Protein AF-A0A314UIF3-F1 (afdb_monomer)

Sequence (155 aa):
MSKFTTSQIVQEFYAQIPRFYRDDPYPDSLNVCLQGKKLNFSINRIAYLLKLSRPDAPGFPALRCASDRFAHGKLTKLYRTLNTIVSADIDPDDDLHDFRSLNLDRASLLYAIGNNVPIDLPAYIFGAIFRATNQHSETYSFPFGSLITRFAMGL

Foldseek 3Di:
DDDDDLQRQLVQQLVQQDQDDPPDDDDQWDWGQGPNDTAIGGLVVLCVVVVHDFDPDDFPPSPPDDDDWDFPVNDDPQLVVVLVCCCVPQNPDPCPPCPGTDDSRSRRVSVCVVVVTGDSSSVSVVVSQNVQSNPDDPPDD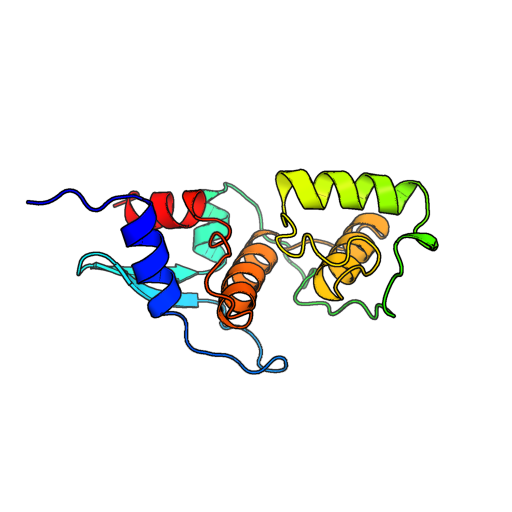RPPSVVSVCSVVVD

InterPro domains:
  IPR046796 Putative plant retrotransposon-related domain [PF20167] (7-150)

pLDDT: mean 75.36, std 13.59, range [43.38, 92.62]

Mean predicted aligned error: 9.29 Å

Secondary structure (DSSP, 8-state):
-----HHHHHHHHHTTSPP--TTSPPPSEEEEEETTEEEEEEHHHHHHHHTPPPPSS--BTTS-------BGGGS-HHHHHHHHHHHHHT-----TT-TTB--HHHHHHHHHHHTT--B-HHHHHHHHHHHHTTS--TTPPPTTHHHHHHHHH--

Radius of gyration: 16.27 Å; Cα contacts (8 Å, |Δi|>4): 155; chains: 1; bounding box: 44×34×40 Å

Solvent-accessible surface area (backbone atoms only — not comparable to full-atom values): 9672 Å² total; per-residue (Å²): 132,87,80,78,50,68,66,55,54,39,52,53,50,60,73,64,57,77,88,73,61,97,83,60,81,78,70,70,56,46,79,42,66,57,96,89,40,82,40,82,48,31,31,69,57,46,19,62,75,70,72,49,80,71,62,97,56,90,20,35,64,79,48,77,58,93,57,76,80,48,42,53,93,73,52,53,74,66,54,48,55,50,49,54,51,38,36,71,76,77,54,65,76,80,66,84,84,48,88,53,61,45,54,64,67,61,44,26,51,50,49,31,62,77,66,70,46,53,60,24,58,39,50,41,53,52,50,50,56,62,50,61,68,70,63,87,55,102,82,68,80,70,77,63,43,68,59,53,41,49,64,70,59,76,112

Organism: NCBI:txid2094558

Structure (mmCIF, N/CA/C/O backbone):
data_AF-A0A314UIF3-F1
#
_entry.id   AF-A0A314UIF3-F1
#
loop_
_atom_site.group_PDB
_atom_site.id
_atom_site.type_symbol
_atom_site.label_atom_id
_atom_site.label_alt_id
_atom_site.label_comp_id
_atom_site.label_asym_id
_atom_site.label_entity_id
_atom_site.label_seq_id
_atom_site.pdbx_PDB_ins_code
_atom_site.Cartn_x
_atom_site.Cartn_y
_atom_site.Cartn_z
_atom_site.occupancy
_atom_site.B_iso_or_equiv
_atom_site.auth_seq_id
_atom_site.auth_comp_id
_atom_site.auth_asym_id
_atom_site.auth_atom_id
_atom_site.pdbx_PDB_model_num
ATOM 1 N N . MET A 1 1 ? -22.682 12.086 21.205 1.00 45.78 1 MET A N 1
ATOM 2 C CA . MET A 1 1 ? -21.512 11.329 20.707 1.00 45.78 1 MET A CA 1
ATOM 3 C C . MET A 1 1 ? -20.709 12.257 19.816 1.00 45.78 1 MET A C 1
ATOM 5 O O . MET A 1 1 ? -21.251 12.723 18.822 1.00 45.78 1 MET A O 1
ATOM 9 N N . SER A 1 2 ? -19.483 12.604 20.209 1.00 48.72 2 SER A N 1
ATOM 10 C CA . SER A 1 2 ? -18.597 13.408 19.360 1.00 48.72 2 SER A CA 1
ATOM 11 C C . SER A 1 2 ? -18.225 12.588 18.121 1.00 48.72 2 SER A C 1
ATOM 13 O O . SER A 1 2 ? -17.787 11.446 18.261 1.00 48.72 2 SER A O 1
ATOM 15 N N . LYS A 1 3 ? -18.456 13.123 16.917 1.00 64.38 3 LYS A N 1
ATOM 16 C CA . LYS A 1 3 ? -17.964 12.515 15.675 1.00 64.38 3 LYS A CA 1
ATOM 17 C C . LYS A 1 3 ? -16.458 12.770 15.621 1.00 64.38 3 LYS A C 1
ATOM 19 O O . LYS A 1 3 ? -16.054 13.923 15.509 1.00 64.38 3 LYS A O 1
ATOM 24 N N . PHE A 1 4 ? -15.647 11.720 15.724 1.00 63.25 4 PHE A N 1
ATOM 25 C CA . PHE A 1 4 ? -14.204 11.832 15.516 1.00 63.25 4 PHE A CA 1
ATOM 26 C C . PHE A 1 4 ? -13.912 12.404 14.126 1.00 63.25 4 PHE A C 1
ATOM 28 O O . PHE A 1 4 ? -14.579 12.054 13.148 1.00 63.25 4 PHE A O 1
ATOM 35 N N . THR A 1 5 ? -12.918 13.282 14.034 1.00 80.25 5 THR A N 1
ATOM 36 C CA . THR A 1 5 ? -12.456 13.813 12.748 1.00 80.25 5 THR A CA 1
ATOM 37 C C . THR A 1 5 ? -11.559 12.794 12.040 1.00 80.25 5 THR A C 1
ATOM 39 O O . THR A 1 5 ? -10.921 11.961 12.683 1.00 80.25 5 THR A O 1
ATOM 42 N N . THR A 1 6 ? -11.461 12.878 10.709 1.00 78.88 6 THR A N 1
ATOM 43 C CA . THR A 1 6 ? -10.536 12.072 9.886 1.00 78.88 6 THR A CA 1
ATOM 44 C C . THR A 1 6 ? -9.116 12.079 10.459 1.00 78.88 6 THR A C 1
ATOM 46 O O . THR A 1 6 ? -8.482 11.036 10.563 1.00 78.88 6 THR A O 1
ATOM 49 N N . SER A 1 7 ? -8.640 13.248 10.899 1.00 80.25 7 SER A N 1
ATOM 50 C CA . SER A 1 7 ? -7.305 13.399 11.487 1.00 80.25 7 SER A CA 1
ATOM 51 C C . SER A 1 7 ? -7.137 12.580 12.772 1.00 80.25 7 SER A C 1
ATOM 53 O O . SER A 1 7 ? -6.145 11.873 12.924 1.00 80.25 7 SER A O 1
ATOM 55 N N . GLN A 1 8 ? -8.139 12.581 13.659 1.00 83.81 8 GLN A N 1
ATOM 56 C CA . GLN A 1 8 ? -8.092 11.816 14.910 1.00 83.81 8 GLN A CA 1
ATOM 57 C C . GLN A 1 8 ? -8.049 10.304 14.668 1.00 83.81 8 GLN A C 1
ATOM 59 O O . GLN A 1 8 ? -7.295 9.608 15.338 1.00 83.81 8 GLN A O 1
ATOM 64 N N . ILE A 1 9 ? -8.813 9.801 13.692 1.00 86.56 9 ILE A N 1
ATOM 65 C CA . ILE A 1 9 ? -8.814 8.374 13.327 1.00 86.56 9 ILE A CA 1
ATOM 66 C C . ILE A 1 9 ? -7.437 7.945 12.827 1.00 86.56 9 ILE A C 1
ATOM 68 O O . ILE A 1 9 ? -6.925 6.897 13.213 1.00 86.56 9 ILE A O 1
ATOM 72 N N . VAL A 1 10 ? -6.839 8.758 11.956 1.00 86.69 10 VAL A N 1
ATOM 73 C CA . VAL A 1 10 ? -5.520 8.470 11.392 1.00 86.69 10 VAL A CA 1
ATOM 74 C C . VAL A 1 10 ? -4.456 8.516 12.490 1.00 86.69 10 VAL A C 1
ATOM 76 O O . VAL A 1 10 ? -3.659 7.591 12.594 1.00 86.69 10 VAL A O 1
ATOM 79 N N . GLN A 1 11 ? -4.483 9.516 13.372 1.00 86.50 11 GLN A N 1
ATOM 80 C CA . GLN A 1 11 ? -3.565 9.589 14.514 1.00 86.50 11 GLN A CA 1
ATOM 81 C C . GLN A 1 11 ? -3.710 8.388 15.463 1.00 86.50 11 GLN A C 1
ATOM 83 O O . GLN A 1 11 ? -2.708 7.785 15.842 1.00 86.50 11 GLN A O 1
ATOM 88 N N . GLU A 1 12 ? -4.944 8.006 15.811 1.00 88.81 12 GLU A N 1
ATOM 89 C CA . GLU A 1 12 ? -5.232 6.835 16.651 1.00 88.81 12 GLU A CA 1
ATOM 90 C C . GLU A 1 12 ? -4.709 5.541 16.012 1.00 88.81 12 GLU A C 1
ATOM 92 O O . GLU A 1 12 ? -4.176 4.675 16.706 1.00 88.81 12 GLU A O 1
ATOM 97 N N . PHE A 1 13 ? -4.826 5.412 14.690 1.00 90.94 13 PHE A N 1
ATOM 98 C CA . PHE A 1 13 ? -4.296 4.277 13.944 1.00 90.94 13 PHE A CA 1
ATOM 99 C C . PHE A 1 13 ? -2.770 4.214 13.995 1.00 90.94 13 PHE A C 1
ATOM 101 O O . PHE A 1 13 ? -2.211 3.191 14.390 1.00 90.94 13 PHE A O 1
ATOM 108 N N . TYR A 1 14 ? -2.093 5.310 13.650 1.00 88.19 14 TYR A N 1
ATOM 109 C CA . TYR A 1 14 ? -0.631 5.363 13.626 1.00 88.19 14 TYR A CA 1
ATOM 110 C C . TYR A 1 14 ? -0.005 5.170 15.013 1.00 88.19 14 TYR A C 1
ATOM 112 O O . TYR A 1 14 ? 1.051 4.551 15.120 1.00 88.19 14 TYR A O 1
ATOM 120 N N . ALA A 1 15 ? -0.677 5.610 16.081 1.00 87.62 15 ALA A N 1
ATOM 121 C CA . ALA A 1 15 ? -0.237 5.394 17.461 1.00 87.62 15 ALA A CA 1
ATOM 122 C C . ALA A 1 15 ? -0.220 3.912 17.891 1.00 87.62 15 ALA A C 1
ATOM 124 O O . ALA A 1 15 ? 0.406 3.575 18.895 1.00 87.62 15 ALA A O 1
ATOM 125 N N . GLN A 1 16 ? -0.906 3.030 17.159 1.00 89.94 16 GLN A N 1
ATOM 126 C CA . GLN A 1 16 ? -1.017 1.603 17.482 1.00 89.94 16 GLN A CA 1
ATOM 127 C C . GLN A 1 16 ? 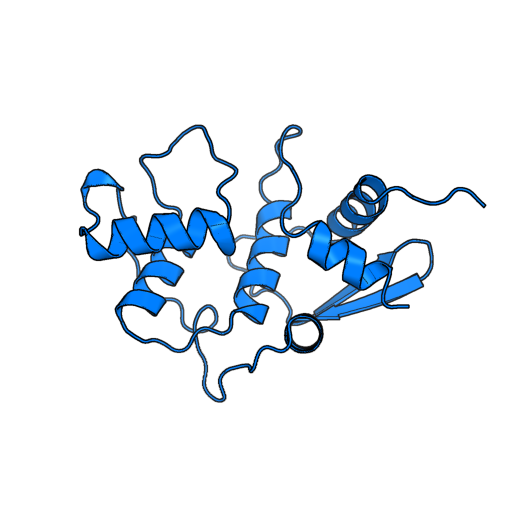-0.084 0.711 16.674 1.00 89.94 16 GLN A C 1
ATOM 129 O O . GLN A 1 16 ? 0.008 -0.486 16.951 1.00 89.94 16 GLN A O 1
ATOM 134 N N . ILE A 1 17 ? 0.597 1.266 15.675 1.00 87.12 17 ILE A N 1
ATOM 135 C CA . ILE A 1 17 ? 1.575 0.509 14.907 1.00 87.12 17 ILE A CA 1
ATOM 136 C C . ILE A 1 17 ? 2.825 0.339 15.784 1.00 87.12 17 ILE A C 1
ATOM 138 O O . ILE A 1 17 ? 3.376 1.336 16.263 1.00 87.12 17 ILE A O 1
ATOM 142 N N . PRO A 1 18 ? 3.285 -0.904 16.031 1.00 82.00 18 PRO A N 1
ATOM 143 C CA . PRO A 1 18 ? 4.518 -1.119 16.769 1.00 82.00 18 PRO A CA 1
ATOM 144 C C . PRO A 1 18 ? 5.695 -0.479 16.031 1.00 82.00 18 PRO A C 1
ATOM 146 O O . PRO A 1 18 ? 5.713 -0.421 14.805 1.00 82.00 18 PRO A O 1
ATOM 149 N N . ARG A 1 19 ? 6.710 -0.023 16.766 1.00 74.94 19 ARG A N 1
ATOM 150 C CA . ARG A 1 19 ? 7.969 0.389 16.134 1.00 74.94 19 ARG A CA 1
ATOM 151 C C . ARG A 1 19 ? 8.687 -0.854 15.620 1.00 74.94 19 ARG A C 1
ATOM 153 O O . ARG A 1 19 ? 8.877 -1.799 16.383 1.00 74.94 19 ARG A O 1
ATOM 160 N N . PHE A 1 20 ? 9.098 -0.829 14.358 1.00 67.94 20 PHE A N 1
ATOM 161 C CA . PHE A 1 20 ? 9.869 -1.906 13.732 1.00 67.94 20 PHE A CA 1
ATOM 162 C C . PHE A 1 20 ? 11.288 -1.439 13.454 1.00 67.94 20 PHE A C 1
ATOM 164 O O . PHE A 1 20 ? 11.494 -0.297 13.034 1.00 67.94 20 PHE A O 1
ATOM 171 N N . TYR A 1 21 ? 12.265 -2.325 13.631 1.00 63.75 21 TYR A N 1
ATOM 172 C CA . TYR A 1 21 ? 13.609 -2.074 13.127 1.00 63.75 21 TYR A CA 1
ATOM 173 C C . TYR A 1 21 ? 13.626 -2.267 11.606 1.00 63.75 21 TYR A C 1
ATOM 175 O O . TYR A 1 21 ? 12.834 -3.030 11.059 1.00 63.75 21 TYR A O 1
ATOM 183 N N . ARG A 1 22 ? 14.511 -1.547 10.900 1.00 58.34 22 ARG A N 1
ATOM 184 C CA . ARG A 1 22 ? 14.548 -1.503 9.420 1.00 58.34 22 ARG A CA 1
ATOM 185 C C . ARG A 1 22 ? 14.677 -2.875 8.740 1.00 58.34 22 ARG A C 1
ATOM 187 O O . ARG A 1 22 ? 14.352 -2.981 7.560 1.00 58.34 22 ARG A O 1
ATOM 194 N N . ASP A 1 23 ? 15.141 -3.889 9.464 1.00 60.47 23 ASP A N 1
ATOM 195 C CA . ASP A 1 23 ? 15.413 -5.222 8.928 1.00 60.47 23 ASP A CA 1
ATOM 196 C C . ASP A 1 23 ? 14.365 -6.277 9.305 1.00 60.47 23 ASP A C 1
ATOM 198 O O . ASP A 1 23 ? 14.416 -7.388 8.776 1.00 60.47 23 ASP A O 1
ATOM 202 N N . ASP A 1 24 ? 13.388 -5.937 10.151 1.00 63.72 24 ASP A N 1
ATOM 203 C CA . ASP A 1 24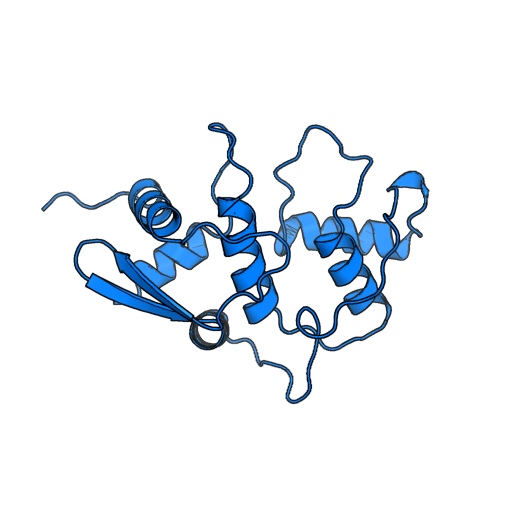 ? 12.321 -6.871 10.498 1.00 63.72 24 ASP A CA 1
ATOM 204 C C . ASP A 1 24 ? 11.298 -6.956 9.353 1.00 63.72 24 ASP A C 1
ATOM 206 O O . ASP A 1 24 ? 10.842 -5.924 8.845 1.00 63.72 24 ASP A O 1
ATOM 210 N N . PRO A 1 25 ? 10.899 -8.168 8.926 1.00 69.19 25 PRO A N 1
ATOM 211 C CA . PRO A 1 25 ? 9.815 -8.314 7.970 1.00 69.19 25 PRO A CA 1
ATOM 212 C C . PRO A 1 25 ? 8.520 -7.768 8.579 1.00 69.19 25 PRO A C 1
ATOM 214 O O . PRO A 1 25 ? 8.146 -8.121 9.701 1.00 69.19 25 PRO A O 1
ATOM 217 N N . TYR A 1 26 ? 7.818 -6.916 7.830 1.00 73.75 26 TYR A N 1
ATOM 218 C CA . TYR A 1 26 ? 6.497 -6.455 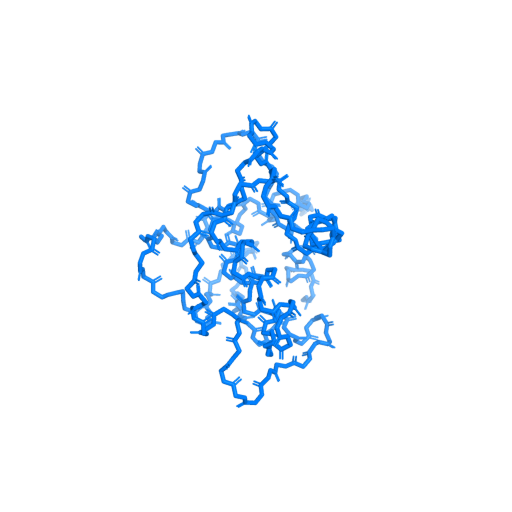8.243 1.00 73.75 26 TYR A CA 1
ATOM 219 C C . TYR A 1 26 ? 5.536 -7.644 8.324 1.00 73.75 26 TYR A C 1
ATOM 221 O O . TYR A 1 26 ? 5.586 -8.529 7.466 1.00 73.75 26 TYR A O 1
ATOM 229 N N . PRO A 1 27 ? 4.646 -7.680 9.326 1.00 85.06 27 PRO A N 1
ATOM 230 C CA . PRO A 1 27 ? 3.608 -8.695 9.361 1.00 85.06 27 PRO A CA 1
ATOM 231 C C . PRO A 1 27 ? 2.629 -8.484 8.198 1.00 85.06 27 PRO A C 1
ATOM 233 O O . PRO A 1 27 ? 2.423 -7.363 7.751 1.00 85.06 27 PRO A O 1
ATOM 236 N N . ASP A 1 28 ? 1.924 -9.532 7.775 1.00 87.25 28 ASP A N 1
ATOM 237 C CA . ASP A 1 28 ? 0.872 -9.398 6.749 1.00 87.25 28 ASP A CA 1
ATOM 238 C C . ASP A 1 28 ? -0.422 -8.755 7.291 1.00 87.25 28 ASP A C 1
ATOM 240 O O . ASP A 1 28 ? -1.354 -8.440 6.536 1.00 87.25 28 ASP A O 1
ATOM 244 N N . SER A 1 29 ? -0.510 -8.588 8.617 1.00 91.50 29 SER A N 1
ATOM 245 C CA . SER A 1 29 ? -1.636 -7.948 9.290 1.00 91.50 29 SER A CA 1
ATOM 246 C C . SER A 1 29 ? -1.290 -7.363 10.661 1.00 91.50 29 SER A C 1
ATOM 248 O O . SER A 1 29 ? -0.347 -7.785 11.324 1.00 91.50 29 SER A O 1
ATOM 250 N N . LEU A 1 30 ? -2.107 -6.411 11.102 1.00 90.88 30 LEU A N 1
ATOM 251 C CA . LEU A 1 30 ? -2.061 -5.735 12.388 1.00 90.88 30 LEU A CA 1
ATOM 252 C C . LEU A 1 30 ? -3.484 -5.583 12.923 1.00 90.88 30 LEU A C 1
ATOM 254 O O . LEU A 1 30 ? -4.373 -5.098 12.225 1.00 90.88 30 LEU A O 1
ATOM 258 N N . ASN A 1 31 ? -3.709 -5.963 14.176 1.00 91.19 31 ASN A N 1
ATOM 259 C CA . ASN A 1 31 ? -4.968 -5.657 14.845 1.00 91.19 31 ASN A CA 1
ATOM 260 C C . ASN A 1 31 ? -4.864 -4.279 15.497 1.00 91.19 31 ASN A C 1
ATOM 262 O O . ASN A 1 31 ? -4.031 -4.077 16.376 1.00 91.19 31 ASN A O 1
ATOM 266 N N . VAL A 1 32 ? -5.730 -3.360 15.082 1.00 89.88 32 VAL A N 1
ATOM 267 C CA . VAL A 1 32 ? -5.841 -2.005 15.631 1.00 89.88 32 VAL A CA 1
ATOM 268 C C . VAL A 1 32 ? -7.205 -1.833 16.289 1.00 89.88 32 VAL A C 1
ATOM 270 O O . VAL A 1 32 ? -8.199 -2.413 15.859 1.00 89.88 32 VAL A O 1
ATOM 273 N N . CYS A 1 33 ? -7.269 -1.055 17.353 1.00 89.12 33 CYS A N 1
ATOM 274 C CA . CYS A 1 33 ? -8.488 -0.647 18.026 1.00 89.12 33 CYS A CA 1
ATOM 275 C C . CYS A 1 33 ? -8.778 0.808 17.657 1.00 89.12 33 CYS A C 1
ATOM 277 O O . CYS A 1 33 ? -8.149 1.704 18.201 1.00 89.12 33 CYS A O 1
ATOM 279 N N . LEU A 1 34 ? -9.696 1.054 16.724 1.00 86.25 34 LEU A N 1
ATOM 280 C CA . LEU A 1 34 ? -10.089 2.415 16.348 1.00 86.25 34 LEU A CA 1
ATOM 281 C C . LEU A 1 34 ? -11.466 2.709 16.921 1.00 86.25 34 LEU A C 1
ATOM 283 O O . LEU A 1 34 ? -12.402 1.937 16.693 1.00 86.25 34 LEU A O 1
ATOM 287 N N . GLN A 1 35 ? -11.605 3.808 17.663 1.00 82.88 35 GLN A N 1
ATOM 288 C CA . GLN A 1 35 ? -12.872 4.220 18.276 1.00 82.88 35 GLN A CA 1
ATOM 289 C C . GLN A 1 35 ? -13.517 3.108 19.128 1.00 82.88 35 GLN A C 1
ATOM 291 O O . GLN A 1 35 ? -14.735 2.914 19.116 1.00 82.88 35 GLN A O 1
ATOM 296 N N . GLY A 1 36 ? -12.696 2.320 19.830 1.00 83.12 36 GLY A N 1
ATOM 297 C CA . GLY A 1 36 ? -13.149 1.186 20.646 1.00 83.12 36 GLY A CA 1
ATOM 298 C C . GLY A 1 36 ? -13.529 -0.080 19.863 1.00 83.12 36 GLY A C 1
ATOM 299 O O . GLY A 1 36 ? -13.969 -1.058 20.469 1.00 83.12 36 GLY A O 1
ATOM 300 N N . LYS A 1 37 ? -13.353 -0.103 18.535 1.00 84.56 37 LYS A N 1
ATOM 301 C CA . LYS A 1 37 ? -13.602 -1.278 17.689 1.00 84.56 37 LYS A CA 1
ATOM 302 C C . LYS A 1 37 ? -12.290 -1.923 17.261 1.00 84.56 37 LYS A C 1
ATOM 304 O O . LYS A 1 37 ? -11.434 -1.274 16.666 1.00 84.56 37 LYS A O 1
ATOM 309 N N . LYS A 1 38 ? -12.158 -3.229 17.502 1.00 88.25 38 LYS A N 1
ATOM 310 C CA . LYS A 1 38 ? -11.031 -4.020 16.994 1.00 88.25 38 LYS A CA 1
ATOM 311 C C . LYS A 1 38 ? -11.202 -4.283 15.499 1.00 88.25 38 LYS A C 1
ATOM 313 O O . LYS A 1 38 ? -12.232 -4.788 15.062 1.00 88.25 38 LYS A O 1
ATOM 318 N N . LEU A 1 39 ? -10.170 -3.969 14.731 1.00 87.94 39 LEU A N 1
ATOM 319 C CA . LEU A 1 39 ? -10.107 -4.092 13.286 1.00 87.94 39 LEU A CA 1
ATOM 320 C C . LEU A 1 39 ? -8.823 -4.824 12.913 1.00 87.94 39 LEU A C 1
ATOM 322 O O . LEU A 1 39 ? -7.733 -4.420 13.308 1.00 87.94 39 LEU A O 1
ATOM 326 N N . ASN A 1 40 ? -8.946 -5.871 12.102 1.00 91.06 40 ASN A N 1
ATOM 327 C CA . ASN A 1 40 ? -7.788 -6.471 11.455 1.00 91.06 40 ASN A CA 1
ATOM 328 C C . ASN A 1 40 ? -7.439 -5.647 10.212 1.00 91.06 40 ASN A C 1
ATOM 330 O O . ASN A 1 40 ? -8.214 -5.638 9.254 1.00 91.06 40 ASN A O 1
ATOM 334 N N . PHE A 1 41 ? -6.321 -4.928 10.258 1.00 90.62 41 PHE A N 1
ATOM 335 C CA . PHE A 1 41 ? -5.704 -4.227 9.138 1.00 90.62 41 PHE A CA 1
ATOM 336 C C . PHE A 1 41 ? -4.715 -5.167 8.453 1.00 90.62 41 PHE A C 1
ATOM 338 O O . PHE A 1 41 ? -3.760 -5.597 9.081 1.00 90.62 41 PHE A O 1
ATOM 345 N N . SER A 1 42 ? -4.942 -5.541 7.197 1.00 92.31 42 SER A N 1
ATOM 346 C CA . SER A 1 42 ? -4.113 -6.538 6.508 1.00 92.31 42 SER A CA 1
ATOM 347 C C . SER A 1 42 ? -3.937 -6.222 5.035 1.00 92.31 42 SER A C 1
ATOM 349 O O . SER A 1 42 ? -4.782 -5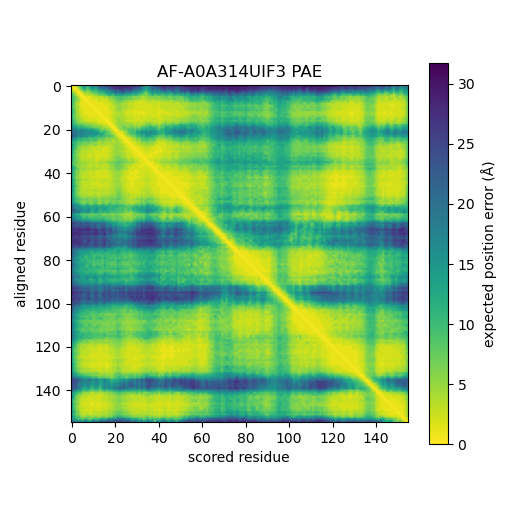.556 4.429 1.00 92.31 42 SER A O 1
ATOM 351 N N . ILE A 1 43 ? -2.870 -6.765 4.449 1.00 92.62 43 ILE A N 1
ATOM 352 C CA . ILE A 1 43 ? -2.561 -6.640 3.018 1.00 92.62 43 ILE A CA 1
ATOM 353 C C . ILE A 1 43 ? -3.761 -7.084 2.165 1.00 92.62 43 ILE A C 1
ATOM 355 O O . ILE A 1 43 ? -4.192 -6.371 1.259 1.00 92.62 43 ILE A O 1
ATOM 359 N N . ASN A 1 44 ? -4.373 -8.222 2.503 1.00 92.12 44 ASN A N 1
ATOM 360 C CA . ASN A 1 44 ? -5.545 -8.739 1.790 1.00 92.12 44 ASN A CA 1
ATOM 361 C C . ASN A 1 44 ? -6.762 -7.812 1.901 1.00 92.12 44 ASN A C 1
ATOM 363 O O . ASN A 1 44 ? -7.517 -7.661 0.941 1.00 92.12 44 ASN A O 1
ATOM 367 N N . ARG A 1 45 ? -6.961 -7.162 3.053 1.00 90.25 45 ARG A N 1
ATOM 368 C CA . ARG A 1 45 ? -8.089 -6.243 3.236 1.00 90.25 45 ARG A CA 1
ATOM 369 C C . ARG A 1 45 ? -7.867 -4.915 2.505 1.00 90.25 45 ARG A C 1
ATOM 371 O O . ARG A 1 45 ? -8.837 -4.350 2.007 1.00 90.25 45 ARG A O 1
ATOM 378 N N . ILE A 1 46 ? -6.615 -4.464 2.361 1.00 90.75 46 ILE A N 1
ATOM 379 C CA . ILE A 1 46 ? -6.248 -3.360 1.454 1.00 90.75 46 ILE A CA 1
ATOM 380 C C . ILE A 1 46 ? -6.564 -3.745 0.004 1.00 90.75 46 ILE A C 1
ATOM 382 O O . ILE A 1 46 ? -7.239 -2.984 -0.688 1.00 90.75 46 ILE A O 1
ATOM 386 N N . ALA A 1 47 ? -6.138 -4.935 -0.437 1.00 91.56 47 ALA A N 1
ATOM 387 C CA . ALA A 1 47 ? -6.397 -5.436 -1.788 1.00 91.56 47 ALA A CA 1
ATOM 388 C C . ALA A 1 47 ? -7.900 -5.462 -2.105 1.00 91.56 47 ALA A C 1
ATOM 390 O O . ALA A 1 47 ? -8.334 -4.915 -3.118 1.00 91.56 47 ALA A O 1
ATOM 391 N N . TYR A 1 48 ? -8.703 -6.007 -1.186 1.00 90.81 48 TYR A N 1
ATOM 392 C CA . TYR A 1 48 ? -10.160 -6.042 -1.300 1.00 90.81 48 TYR A CA 1
ATOM 393 C C . TYR A 1 48 ? -10.774 -4.638 -1.411 1.00 90.81 48 TYR A C 1
ATOM 395 O O . TYR A 1 48 ? -11.578 -4.382 -2.307 1.00 90.81 48 TYR A O 1
ATOM 403 N N . LEU A 1 49 ? -10.376 -3.709 -0.533 1.00 88.25 49 LEU A N 1
ATOM 404 C CA . LEU A 1 49 ? -10.931 -2.353 -0.511 1.00 88.25 49 LEU A CA 1
ATOM 405 C C . LEU A 1 49 ? -10.587 -1.561 -1.782 1.00 88.25 49 LEU A C 1
ATOM 407 O O . LEU A 1 49 ? -11.417 -0.803 -2.287 1.00 88.25 49 LEU A O 1
ATOM 411 N N . LEU A 1 50 ? -9.367 -1.735 -2.294 1.00 87.56 50 LEU A N 1
ATOM 412 C CA . LEU A 1 50 ? -8.885 -1.070 -3.504 1.00 87.56 50 LEU A CA 1
ATOM 413 C C . LEU A 1 50 ? -9.262 -1.813 -4.795 1.00 87.56 50 LEU A C 1
ATOM 415 O O . LEU A 1 50 ? -8.995 -1.298 -5.876 1.00 87.56 50 LEU A O 1
ATOM 419 N N . LYS A 1 51 ? -9.905 -2.987 -4.695 1.00 90.31 51 LYS A N 1
ATOM 420 C CA . LYS A 1 51 ? -10.238 -3.874 -5.825 1.00 90.31 51 LYS A CA 1
ATOM 421 C C . LYS A 1 51 ? -9.009 -4.247 -6.665 1.00 90.31 51 LYS A C 1
ATOM 423 O O . LYS A 1 51 ? -9.068 -4.272 -7.891 1.00 90.31 51 LYS A O 1
ATOM 428 N N . LEU A 1 52 ? -7.896 -4.522 -5.988 1.00 88.12 52 LEU A N 1
ATOM 429 C CA . LEU A 1 52 ? -6.632 -4.913 -6.604 1.00 88.12 52 LEU A CA 1
ATOM 430 C C . LEU A 1 52 ? -6.425 -6.423 -6.486 1.00 88.12 52 LEU A C 1
ATOM 432 O O . LEU A 1 52 ? -6.660 -7.009 -5.429 1.00 88.12 52 LEU A O 1
ATOM 436 N N . SER A 1 53 ? -5.933 -7.039 -7.557 1.00 88.62 53 SER A N 1
ATOM 437 C CA . SER A 1 53 ? -5.431 -8.412 -7.520 1.00 88.62 53 SER A CA 1
ATOM 438 C C . SER A 1 53 ? -4.013 -8.428 -6.955 1.00 88.62 53 SER A C 1
ATOM 440 O O . SER A 1 53 ? -3.197 -7.567 -7.286 1.00 88.62 53 SER A O 1
ATOM 442 N N . ARG A 1 54 ? -3.720 -9.414 -6.107 1.00 89.88 54 ARG A N 1
ATOM 443 C CA . ARG A 1 54 ? -2.352 -9.703 -5.666 1.00 89.88 54 ARG A CA 1
ATOM 444 C C . ARG A 1 54 ? -1.698 -10.674 -6.659 1.00 89.88 54 ARG A C 1
ATOM 446 O O . ARG A 1 54 ? -2.419 -11.481 -7.243 1.00 89.88 54 ARG A O 1
ATOM 453 N N . PRO A 1 55 ? -0.378 -10.597 -6.878 1.00 86.56 55 PRO A N 1
ATOM 454 C CA . PRO A 1 55 ? 0.320 -11.537 -7.749 1.00 86.56 55 PRO A CA 1
ATOM 455 C C . PRO A 1 55 ? 0.361 -12.952 -7.141 1.00 86.56 55 PRO A C 1
ATOM 457 O O . PRO A 1 55 ? 0.521 -13.100 -5.931 1.00 86.56 55 PRO A O 1
ATOM 460 N N . ASP A 1 56 ? 0.251 -13.984 -7.986 1.00 79.44 56 ASP A N 1
ATOM 461 C CA . ASP A 1 56 ? 0.277 -15.403 -7.571 1.00 79.44 56 ASP A CA 1
ATOM 462 C C . ASP A 1 56 ? 1.677 -15.890 -7.154 1.00 79.44 56 ASP A C 1
ATOM 464 O O . ASP A 1 56 ? 1.823 -16.853 -6.403 1.00 79.44 56 ASP A O 1
ATOM 468 N N . ALA A 1 57 ? 2.717 -15.219 -7.650 1.00 77.31 57 ALA A N 1
ATOM 469 C CA . ALA A 1 57 ? 4.111 -15.446 -7.291 1.00 77.31 57 ALA A CA 1
ATOM 470 C C . ALA A 1 57 ? 4.654 -14.245 -6.496 1.00 77.31 57 ALA A C 1
ATOM 472 O O . ALA A 1 57 ? 4.111 -13.142 -6.620 1.00 77.31 57 ALA A O 1
ATOM 473 N N . PRO A 1 58 ? 5.739 -14.414 -5.712 1.00 74.56 58 PRO A N 1
ATOM 474 C CA . PRO A 1 58 ? 6.360 -13.306 -4.997 1.00 74.56 58 PRO A CA 1
ATOM 475 C C . PRO A 1 58 ? 6.699 -12.168 -5.963 1.00 74.56 58 PRO A C 1
ATOM 477 O O . PRO A 1 58 ? 7.470 -12.349 -6.900 1.00 74.56 58 PRO A O 1
ATOM 480 N N . GLY A 1 59 ? 6.091 -11.007 -5.739 1.00 76.31 59 GLY A N 1
ATOM 481 C CA . GLY A 1 59 ? 6.391 -9.761 -6.434 1.00 76.31 59 GLY A CA 1
ATOM 482 C C . GLY A 1 59 ? 7.136 -8.787 -5.526 1.00 76.31 59 GLY A C 1
ATOM 483 O O . GLY A 1 59 ? 7.418 -9.081 -4.364 1.00 76.31 59 GLY A O 1
ATOM 484 N N . PHE A 1 60 ? 7.432 -7.591 -6.019 1.00 80.56 60 PHE A N 1
ATOM 485 C CA . PHE A 1 60 ? 7.848 -6.490 -5.150 1.00 80.56 60 PHE A CA 1
ATOM 486 C C . PHE A 1 60 ? 6.694 -6.125 -4.184 1.00 80.56 60 PHE A C 1
ATOM 488 O O . PHE A 1 60 ? 5.555 -6.050 -4.649 1.00 80.56 60 PHE A O 1
ATOM 495 N N . PRO A 1 61 ? 6.925 -5.897 -2.872 1.00 74.62 61 PRO A N 1
ATOM 496 C CA . PRO A 1 61 ? 8.220 -5.738 -2.199 1.00 74.62 61 PRO A CA 1
ATOM 497 C C . PRO A 1 61 ? 8.853 -7.024 -1.639 1.00 74.62 61 PRO A C 1
ATOM 499 O O . PRO A 1 61 ? 9.962 -6.957 -1.114 1.00 74.62 61 PRO A O 1
ATOM 502 N N . ALA A 1 62 ? 8.193 -8.185 -1.734 1.00 73.50 62 ALA A N 1
ATOM 503 C CA . ALA A 1 62 ? 8.729 -9.451 -1.216 1.00 73.50 62 ALA A CA 1
ATOM 504 C C . ALA A 1 62 ? 10.027 -9.873 -1.933 1.00 73.50 62 ALA A C 1
ATOM 506 O O . ALA A 1 62 ? 10.956 -10.384 -1.308 1.00 73.50 62 ALA A O 1
ATOM 507 N N . LEU A 1 63 ? 10.124 -9.594 -3.235 1.00 67.88 63 LEU A N 1
ATOM 508 C CA . LEU A 1 63 ? 11.380 -9.631 -3.979 1.00 67.88 63 LEU A CA 1
ATOM 509 C C . LEU A 1 63 ? 12.149 -8.323 -3.743 1.00 67.88 63 LEU A C 1
ATOM 511 O O . LEU A 1 63 ? 11.883 -7.312 -4.400 1.00 67.88 63 LEU A O 1
ATOM 515 N N . ARG A 1 64 ? 13.113 -8.324 -2.810 1.00 58.66 64 ARG A N 1
ATOM 516 C CA . ARG A 1 64 ? 14.039 -7.191 -2.654 1.00 58.66 64 ARG A CA 1
ATOM 517 C C . ARG A 1 64 ? 14.839 -7.027 -3.948 1.00 58.66 64 ARG A C 1
ATOM 519 O O . ARG A 1 64 ? 15.683 -7.858 -4.272 1.00 58.66 64 ARG A O 1
ATOM 526 N N . CYS A 1 65 ? 14.569 -5.959 -4.692 1.00 55.75 65 CYS A N 1
ATOM 527 C CA . CYS A 1 65 ? 15.391 -5.586 -5.835 1.00 55.75 65 CYS A CA 1
ATOM 528 C C . CYS A 1 65 ? 16.699 -4.988 -5.307 1.00 55.75 65 CYS A C 1
ATOM 530 O O . CYS A 1 65 ? 16.678 -4.076 -4.481 1.00 55.75 65 CYS A O 1
ATOM 532 N N . ALA A 1 66 ? 17.840 -5.512 -5.756 1.00 50.94 66 ALA A N 1
ATOM 533 C CA . ALA A 1 66 ? 19.136 -4.929 -5.437 1.00 50.94 66 ALA A CA 1
ATOM 534 C C . ALA A 1 66 ? 19.240 -3.572 -6.144 1.00 50.94 66 ALA A C 1
ATOM 536 O O . ALA A 1 66 ? 19.483 -3.507 -7.346 1.00 50.94 66 ALA A O 1
ATOM 537 N N . SER A 1 67 ? 18.997 -2.490 -5.409 1.00 51.78 67 SER A N 1
ATOM 538 C CA . SER A 1 67 ? 19.176 -1.138 -5.919 1.00 51.78 67 SER A CA 1
ATOM 539 C C . SER A 1 67 ? 20.271 -0.441 -5.133 1.00 51.78 67 SER A C 1
ATOM 541 O O . SER A 1 67 ? 20.105 -0.118 -3.960 1.00 51.78 67 SER A O 1
ATOM 543 N N . ASP A 1 68 ? 21.370 -0.124 -5.808 1.00 49.28 68 ASP A N 1
ATOM 544 C CA . ASP A 1 68 ? 22.260 0.932 -5.344 1.00 49.28 68 ASP A CA 1
ATOM 545 C C . ASP A 1 68 ? 21.484 2.259 -5.316 1.00 49.28 68 ASP A C 1
ATOM 547 O O . ASP A 1 68 ? 20.554 2.468 -6.099 1.00 49.28 68 ASP A O 1
ATOM 551 N N . ARG A 1 69 ? 21.821 3.160 -4.385 1.00 54.84 69 ARG A N 1
ATOM 552 C CA . ARG A 1 69 ? 21.131 4.452 -4.219 1.00 54.84 69 ARG A CA 1
ATOM 553 C C . ARG A 1 69 ? 21.083 5.211 -5.554 1.00 54.84 69 ARG A C 1
ATOM 555 O O . ARG A 1 69 ? 22.120 5.660 -6.049 1.00 54.84 69 ARG A O 1
ATOM 562 N N . PHE A 1 70 ? 19.892 5.405 -6.123 1.00 55.59 70 PHE A N 1
ATOM 563 C CA . PHE A 1 70 ? 19.741 6.212 -7.333 1.00 55.59 70 PHE A CA 1
ATOM 564 C C . PHE A 1 70 ? 19.731 7.703 -6.975 1.00 55.59 70 PHE A C 1
ATOM 566 O O . PHE A 1 70 ? 18.828 8.201 -6.310 1.00 55.59 70 PHE A O 1
ATOM 573 N N . ALA A 1 71 ? 20.729 8.450 -7.447 1.00 55.25 71 ALA A N 1
ATOM 574 C CA . ALA A 1 71 ? 20.663 9.910 -7.442 1.00 55.25 71 ALA A CA 1
ATOM 575 C C . ALA A 1 71 ? 19.748 10.380 -8.587 1.00 55.25 71 ALA A C 1
ATOM 577 O O . ALA A 1 71 ? 19.890 9.899 -9.714 1.00 55.25 71 ALA A O 1
ATOM 578 N N . HIS A 1 72 ? 18.864 11.355 -8.346 1.00 53.97 72 HIS A N 1
ATOM 579 C CA . HIS A 1 72 ? 17.907 11.855 -9.349 1.00 53.97 72 HIS A CA 1
ATOM 580 C C . HIS A 1 72 ? 18.593 12.303 -10.659 1.00 53.97 72 HIS A C 1
ATOM 582 O O . HIS A 1 72 ? 18.101 12.041 -11.758 1.00 53.97 72 HIS A O 1
ATOM 588 N N . GLY A 1 73 ? 19.799 12.880 -10.557 1.00 55.56 73 GLY A N 1
ATOM 589 C CA . GLY A 1 73 ? 20.626 13.280 -11.706 1.00 55.56 73 GLY A CA 1
ATOM 590 C C . GLY A 1 73 ? 21.128 12.127 -12.591 1.00 55.56 73 GLY A C 1
ATOM 591 O O . GLY A 1 73 ? 21.576 12.376 -13.707 1.00 55.56 73 GLY A O 1
ATOM 592 N N . LYS A 1 74 ? 21.030 10.874 -12.127 1.00 57.22 74 LYS A N 1
ATOM 593 C CA . LYS A 1 74 ? 21.440 9.656 -12.848 1.00 57.22 74 LYS A CA 1
ATOM 594 C C . LYS A 1 74 ? 20.264 8.812 -13.353 1.00 57.22 74 LYS A C 1
ATOM 596 O O . LYS A 1 74 ? 20.490 7.841 -14.068 1.00 57.22 74 LYS A O 1
ATOM 601 N N . LEU A 1 75 ? 19.018 9.168 -13.026 1.00 67.19 75 LEU A N 1
ATOM 602 C CA . LEU A 1 75 ? 17.846 8.457 -13.542 1.00 67.19 75 LEU A CA 1
ATOM 603 C C . LEU A 1 75 ? 17.681 8.726 -15.039 1.00 67.19 75 LEU A C 1
ATOM 605 O O . LEU A 1 75 ? 17.781 9.876 -15.487 1.00 67.19 75 LEU A O 1
ATOM 609 N N . THR A 1 76 ? 17.385 7.678 -15.808 1.00 76.56 76 THR A N 1
ATOM 610 C CA . THR A 1 76 ? 17.012 7.820 -17.222 1.00 76.56 76 THR A CA 1
ATOM 611 C C . THR A 1 76 ? 15.693 8.591 -17.347 1.00 76.56 76 THR A C 1
ATOM 613 O O . THR A 1 76 ? 14.922 8.687 -16.391 1.00 76.56 76 THR A O 1
ATOM 616 N N . LYS A 1 77 ? 15.399 9.137 -18.537 1.00 80.19 77 LYS A N 1
ATOM 617 C CA . LYS A 1 77 ? 14.142 9.868 -18.791 1.00 80.19 77 LYS A CA 1
ATOM 618 C C . LYS A 1 77 ? 12.907 9.038 -18.411 1.00 80.19 77 LYS A C 1
ATOM 620 O O . LYS A 1 77 ? 11.989 9.580 -17.809 1.00 80.19 77 LYS A O 1
ATOM 625 N N . LEU A 1 78 ? 12.936 7.732 -18.693 1.00 78.38 78 LEU A N 1
ATOM 626 C CA . LEU A 1 78 ? 11.884 6.788 -18.316 1.00 78.38 78 LEU A CA 1
ATOM 627 C C . LEU A 1 78 ? 11.674 6.754 -16.795 1.00 78.38 78 LEU A C 1
ATOM 629 O O . LEU A 1 78 ? 10.567 7.000 -16.327 1.00 78.38 78 LEU A O 1
ATOM 633 N N . TYR A 1 79 ? 12.737 6.526 -16.018 1.00 76.38 79 TYR A N 1
ATOM 634 C CA . TYR A 1 79 ? 12.631 6.455 -14.558 1.00 76.38 79 TYR A CA 1
ATOM 635 C C . TYR A 1 79 ? 12.258 7.791 -13.911 1.00 76.38 79 TYR A C 1
ATOM 637 O O . TYR A 1 79 ? 11.607 7.790 -12.873 1.00 76.38 79 TYR A O 1
ATOM 645 N N . ARG A 1 80 ? 12.600 8.933 -14.525 1.00 76.88 80 ARG A N 1
ATOM 646 C CA . ARG A 1 80 ? 12.116 10.244 -14.060 1.00 76.88 80 ARG A CA 1
ATOM 647 C C . ARG A 1 80 ? 10.607 10.375 -14.223 1.00 76.88 80 ARG A C 1
ATOM 649 O O . ARG A 1 80 ? 9.942 10.767 -13.274 1.00 76.88 80 ARG A O 1
ATOM 656 N N . THR A 1 81 ? 10.071 10.010 -15.389 1.00 78.44 81 THR A N 1
ATOM 657 C CA . THR A 1 81 ? 8.620 10.023 -15.629 1.00 78.44 81 THR A CA 1
ATOM 658 C C . THR A 1 81 ? 7.893 9.069 -14.685 1.00 78.44 81 THR A C 1
ATOM 660 O O . THR A 1 81 ? 6.901 9.462 -14.077 1.00 78.44 81 THR A O 1
ATOM 663 N N . LEU A 1 82 ? 8.414 7.852 -14.497 1.00 78.62 82 LEU A N 1
ATOM 664 C CA . LEU A 1 82 ? 7.860 6.902 -13.531 1.00 78.62 82 LEU A CA 1
ATOM 665 C C . LEU A 1 82 ? 7.900 7.456 -12.103 1.00 78.62 82 LEU A C 1
ATOM 667 O O . LEU A 1 82 ? 6.906 7.365 -11.394 1.00 78.62 82 LEU A O 1
ATOM 671 N N . ASN A 1 83 ? 9.007 8.086 -11.699 1.00 78.31 83 ASN A N 1
ATOM 672 C CA . ASN A 1 83 ? 9.129 8.704 -10.381 1.00 78.31 83 ASN A CA 1
ATOM 673 C C . ASN A 1 83 ? 8.088 9.804 -10.162 1.00 78.31 83 ASN A C 1
ATOM 675 O O . ASN A 1 83 ? 7.519 9.881 -9.079 1.00 78.31 83 ASN A O 1
ATOM 679 N N . THR A 1 84 ? 7.808 10.630 -11.174 1.00 75.81 84 THR A N 1
ATOM 680 C CA . THR A 1 84 ? 6.756 11.653 -11.093 1.00 75.81 84 THR A CA 1
ATOM 681 C C . THR A 1 84 ? 5.381 11.034 -10.853 1.00 75.81 84 THR A C 1
ATOM 683 O O . THR A 1 84 ? 4.671 11.499 -9.971 1.00 75.81 84 THR A O 1
ATOM 686 N N . ILE A 1 85 ? 5.025 9.974 -11.585 1.00 76.25 85 ILE A N 1
ATOM 687 C CA . ILE A 1 85 ? 3.732 9.285 -11.429 1.00 76.25 85 ILE A CA 1
ATOM 688 C C . ILE A 1 85 ?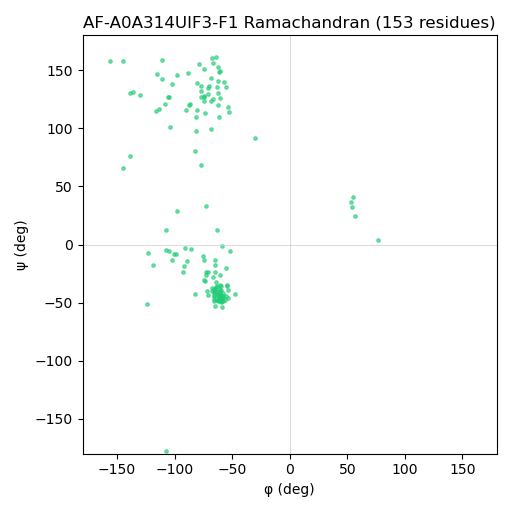 3.640 8.625 -10.049 1.00 76.25 85 ILE A C 1
ATOM 690 O O . ILE A 1 85 ? 2.678 8.833 -9.319 1.00 76.25 85 ILE A O 1
ATOM 694 N N . VAL A 1 86 ? 4.675 7.876 -9.654 1.00 78.12 86 VAL A N 1
ATOM 695 C CA . VAL A 1 86 ? 4.733 7.216 -8.341 1.00 78.12 86 VAL A CA 1
ATOM 696 C C . VAL A 1 86 ? 4.596 8.237 -7.214 1.00 78.12 86 VAL A C 1
ATOM 698 O O . VAL A 1 86 ? 3.812 8.013 -6.299 1.00 78.12 86 VAL A O 1
ATOM 701 N N . SER A 1 87 ? 5.293 9.371 -7.305 1.00 74.25 87 SER A N 1
ATOM 702 C CA . SER A 1 87 ? 5.246 10.416 -6.273 1.00 74.25 87 SER A CA 1
ATOM 703 C C . SER A 1 87 ? 3.908 11.162 -6.234 1.00 74.25 87 SER A C 1
ATOM 705 O O . SER A 1 87 ? 3.568 11.746 -5.214 1.00 74.25 87 SER A O 1
ATOM 707 N N . ALA A 1 88 ? 3.148 11.180 -7.329 1.00 68.25 88 ALA A N 1
ATOM 708 C CA . ALA A 1 88 ? 1.828 11.803 -7.353 1.00 68.25 88 ALA A CA 1
ATOM 709 C C . ALA A 1 88 ? 0.744 10.869 -6.793 1.00 68.25 88 ALA A C 1
ATOM 711 O O . ALA A 1 88 ? -0.112 11.310 -6.028 1.00 68.25 88 ALA A O 1
ATOM 712 N N . ASP A 1 89 ? 0.798 9.586 -7.160 1.00 68.50 89 ASP A N 1
ATOM 713 C CA . ASP A 1 89 ? -0.365 8.699 -7.053 1.00 68.50 89 ASP A CA 1
ATOM 714 C C . ASP A 1 89 ? -0.170 7.490 -6.120 1.00 68.50 89 ASP A C 1
ATOM 716 O O . ASP A 1 89 ? -1.155 6.864 -5.727 1.00 68.50 89 ASP A O 1
ATOM 720 N N . ILE A 1 90 ? 1.072 7.122 -5.776 1.00 71.31 90 ILE A N 1
ATOM 721 C CA . ILE A 1 90 ? 1.382 5.842 -5.105 1.00 71.31 90 ILE A CA 1
ATOM 722 C C . ILE A 1 90 ? 2.135 6.040 -3.786 1.00 71.31 90 ILE A C 1
ATOM 724 O O . ILE A 1 90 ? 1.742 5.479 -2.764 1.00 71.31 90 ILE A O 1
ATOM 728 N N . ASP A 1 91 ? 3.220 6.806 -3.818 1.00 72.69 91 ASP A N 1
ATOM 729 C CA . ASP A 1 91 ? 4.139 7.046 -2.705 1.00 72.69 91 ASP A CA 1
ATOM 730 C C . ASP A 1 91 ? 4.525 8.529 -2.700 1.00 72.69 91 ASP A C 1
ATOM 732 O O . ASP A 1 91 ? 5.594 8.880 -3.205 1.00 72.69 91 ASP A O 1
ATOM 736 N N . PRO A 1 92 ? 3.636 9.425 -2.232 1.00 67.00 92 PRO A N 1
ATOM 737 C CA . PRO A 1 92 ? 3.957 10.840 -2.127 1.00 67.00 92 PRO A CA 1
ATOM 738 C C . PRO A 1 92 ? 5.121 11.036 -1.155 1.00 67.00 92 PRO A C 1
ATOM 740 O O . PRO A 1 92 ? 5.051 10.628 -0.000 1.00 67.00 92 PRO A O 1
ATOM 743 N N . ASP A 1 93 ? 6.220 11.612 -1.648 1.00 62.75 93 ASP A N 1
ATOM 744 C CA . ASP A 1 93 ? 7.366 11.978 -0.812 1.00 62.75 93 ASP A CA 1
ATOM 745 C C . ASP A 1 93 ? 6.974 13.126 0.113 1.00 62.75 93 ASP A C 1
ATOM 747 O O . ASP A 1 93 ? 6.591 14.193 -0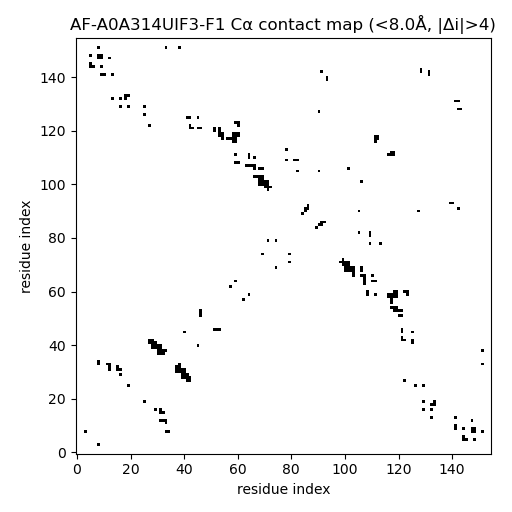.368 1.00 62.75 93 ASP A O 1
ATOM 751 N N . ASP A 1 94 ? 7.132 12.922 1.416 1.00 52.28 94 ASP A N 1
ATOM 752 C CA . ASP A 1 94 ? 7.058 14.002 2.402 1.00 52.28 94 ASP A CA 1
ATOM 753 C C . ASP A 1 94 ? 8.436 14.657 2.634 1.00 52.28 94 ASP A C 1
ATOM 755 O O . ASP A 1 94 ? 8.503 15.779 3.135 1.00 52.28 94 ASP A O 1
ATOM 759 N N . ASP A 1 95 ? 9.544 14.037 2.196 1.00 51.41 95 ASP A N 1
ATOM 760 C CA . ASP A 1 95 ? 10.901 14.591 2.329 1.00 51.41 95 ASP A CA 1
ATOM 761 C C . ASP A 1 95 ? 11.177 15.695 1.284 1.00 51.41 95 ASP A C 1
ATOM 763 O O . ASP A 1 95 ? 12.031 15.599 0.400 1.00 51.41 95 ASP A O 1
ATOM 767 N N . LEU A 1 96 ? 10.483 16.825 1.447 1.00 43.72 96 LEU A N 1
ATOM 768 C CA . LEU A 1 96 ? 10.658 18.088 0.714 1.00 43.72 96 LEU A CA 1
ATOM 769 C C . LEU A 1 96 ? 12.070 18.702 0.844 1.00 43.72 96 LEU A C 1
ATOM 771 O O . LEU A 1 96 ? 12.342 19.756 0.266 1.00 43.72 96 LEU A O 1
ATOM 775 N N . HIS A 1 97 ? 12.977 18.081 1.602 1.00 43.38 97 HIS A N 1
ATOM 776 C CA . HIS A 1 97 ? 14.297 18.629 1.908 1.00 43.38 97 HIS A CA 1
ATOM 777 C C . HIS A 1 97 ? 15.455 18.021 1.107 1.00 43.38 97 HIS A C 1
ATOM 779 O O . HIS A 1 97 ? 16.515 18.645 1.054 1.00 43.38 97 HIS A O 1
ATOM 785 N N . ASP A 1 98 ? 15.269 16.895 0.407 1.00 47.78 98 ASP A N 1
ATOM 786 C CA . ASP A 1 98 ? 16.312 16.356 -0.478 1.00 47.78 98 ASP A CA 1
ATOM 787 C C . ASP A 1 98 ? 15.751 15.681 -1.740 1.00 47.78 98 ASP A C 1
ATOM 789 O O . ASP A 1 98 ? 15.958 14.498 -1.992 1.00 47.78 98 ASP A O 1
ATOM 793 N N . PHE A 1 99 ? 15.121 16.474 -2.619 1.00 47.09 99 PHE A N 1
ATOM 794 C CA . PHE A 1 99 ? 14.676 16.073 -3.970 1.00 47.09 99 PHE A CA 1
ATOM 795 C C . PHE A 1 99 ? 15.762 15.411 -4.854 1.00 47.09 99 PHE A C 1
ATOM 797 O O . PHE A 1 99 ? 15.494 15.013 -5.992 1.00 47.09 99 PHE A O 1
ATOM 804 N N . ARG A 1 100 ? 17.020 15.353 -4.397 1.00 51.03 100 ARG A N 1
ATOM 805 C CA . ARG A 1 100 ? 18.149 14.784 -5.138 1.00 51.03 100 ARG A CA 1
ATOM 806 C C . ARG A 1 100 ? 18.384 13.311 -4.824 1.00 51.03 100 ARG A C 1
ATOM 808 O O . ARG A 1 100 ? 18.973 12.634 -5.679 1.00 51.03 100 ARG A O 1
ATOM 815 N N . SER A 1 101 ? 17.952 12.813 -3.665 1.00 56.28 101 SER A N 1
ATOM 816 C CA . SER A 1 101 ? 18.166 11.424 -3.262 1.00 56.28 101 SER A CA 1
ATOM 817 C C . SER A 1 101 ? 16.863 10.632 -3.317 1.00 56.28 101 SER A C 1
ATOM 819 O O . SER A 1 101 ? 15.861 10.968 -2.703 1.00 56.28 101 SER A O 1
ATOM 821 N N . LEU A 1 102 ? 16.864 9.574 -4.127 1.00 64.94 102 LEU A N 1
ATOM 822 C CA . LEU A 1 102 ? 15.723 8.681 -4.236 1.00 64.94 102 LEU A CA 1
ATOM 823 C C . LEU A 1 102 ? 15.863 7.614 -3.145 1.00 64.94 102 LEU A C 1
ATOM 825 O O . LEU A 1 102 ? 16.886 6.923 -3.086 1.00 64.94 102 LEU A O 1
ATOM 829 N N . ASN A 1 103 ? 14.876 7.514 -2.252 1.00 68.88 103 ASN A N 1
ATOM 830 C CA . ASN A 1 103 ? 14.920 6.539 -1.163 1.00 68.88 103 ASN A CA 1
ATOM 831 C C . ASN A 1 103 ? 14.942 5.092 -1.718 1.00 68.88 103 ASN A C 1
ATOM 833 O O . ASN A 1 103 ? 14.478 4.828 -2.829 1.00 68.88 103 ASN A O 1
ATOM 837 N N . LEU A 1 104 ? 15.528 4.147 -0.973 1.00 70.69 104 LEU A N 1
ATOM 838 C CA . LEU A 1 104 ? 15.783 2.783 -1.467 1.00 70.69 104 LEU A CA 1
ATOM 839 C C . LEU A 1 104 ? 14.496 2.030 -1.856 1.00 70.69 104 LEU A C 1
ATOM 841 O O . LEU A 1 104 ? 14.492 1.258 -2.817 1.00 70.69 104 LEU A O 1
ATOM 845 N N . ASP A 1 105 ? 13.401 2.266 -1.139 1.00 73.31 105 ASP A N 1
ATOM 846 C CA . ASP A 1 105 ? 12.122 1.605 -1.401 1.00 73.31 105 ASP A CA 1
ATOM 847 C C . ASP A 1 105 ? 11.480 2.114 -2.691 1.00 73.31 105 ASP A C 1
ATOM 849 O O . ASP A 1 105 ? 11.036 1.315 -3.517 1.00 73.31 105 ASP A O 1
ATOM 853 N N . ARG A 1 106 ? 11.489 3.433 -2.918 1.00 78.75 106 ARG A N 1
ATOM 854 C CA . ARG A 1 106 ? 11.029 4.035 -4.173 1.00 78.75 106 ARG A CA 1
ATOM 855 C C . ARG A 1 106 ? 11.923 3.622 -5.333 1.00 78.75 106 ARG A C 1
ATOM 857 O O . ARG A 1 106 ? 11.423 3.338 -6.415 1.00 78.75 106 ARG A O 1
ATOM 864 N N . ALA A 1 107 ? 13.230 3.525 -5.109 1.00 75.94 107 ALA A N 1
ATOM 865 C CA . ALA A 1 107 ? 14.193 3.070 -6.108 1.00 75.94 107 ALA A CA 1
ATOM 866 C C . ALA A 1 107 ? 13.876 1.649 -6.569 1.00 75.94 107 ALA A C 1
ATOM 868 O O . ALA A 1 107 ? 13.813 1.371 -7.767 1.00 75.94 107 ALA A O 1
ATOM 869 N N . SER A 1 108 ? 13.606 0.779 -5.601 1.00 77.31 108 SER A N 1
ATOM 870 C CA . SER A 1 108 ? 13.244 -0.612 -5.838 1.00 77.31 108 SER A CA 1
ATOM 871 C C . SER A 1 108 ? 11.874 -0.743 -6.508 1.00 77.31 108 SER A C 1
ATOM 873 O O . SER A 1 108 ? 11.739 -1.531 -7.442 1.00 77.31 108 SER A O 1
ATOM 875 N N . LEU A 1 109 ? 10.885 0.071 -6.113 1.00 81.75 109 LEU A N 1
ATOM 876 C CA . LEU A 1 109 ? 9.578 0.129 -6.777 1.00 81.75 109 LEU A CA 1
ATOM 877 C C . LEU A 1 109 ? 9.721 0.555 -8.242 1.00 81.75 109 LEU A C 1
ATOM 879 O O . LEU A 1 109 ? 9.180 -0.091 -9.135 1.00 81.75 109 LEU A O 1
ATOM 883 N N . LEU A 1 110 ? 10.471 1.627 -8.501 1.00 81.94 110 LEU A N 1
ATOM 884 C CA . LEU A 1 110 ? 10.708 2.116 -9.855 1.00 81.94 110 LEU A CA 1
ATOM 885 C C . LEU A 1 110 ? 11.407 1.066 -10.707 1.00 81.94 110 LEU A C 1
ATOM 887 O O . LEU A 1 110 ? 10.971 0.824 -11.830 1.00 81.94 110 LEU A O 1
ATOM 891 N N . TYR A 1 111 ? 12.445 0.419 -10.174 1.00 79.62 111 TYR A N 1
ATOM 892 C CA . TYR A 1 111 ? 13.128 -0.679 -10.849 1.00 79.62 111 TYR A CA 1
ATOM 893 C C . TYR A 1 111 ? 12.167 -1.829 -11.175 1.00 79.62 111 TYR A C 1
ATOM 895 O O . TYR A 1 111 ? 12.176 -2.317 -12.305 1.00 79.62 111 TYR A O 1
ATOM 903 N N . ALA A 1 112 ? 11.308 -2.225 -10.232 1.00 82.00 112 ALA A N 1
ATOM 904 C CA . ALA A 1 112 ? 10.305 -3.263 -10.451 1.00 82.00 112 ALA A CA 1
ATOM 905 C C . ALA A 1 112 ? 9.348 -2.895 -11.599 1.00 82.00 112 ALA A C 1
ATOM 907 O O . ALA A 1 112 ? 9.151 -3.705 -12.506 1.00 82.00 112 ALA A O 1
ATOM 908 N N . ILE A 1 113 ? 8.845 -1.653 -11.624 1.00 82.94 113 ILE A N 1
ATOM 909 C CA . ILE A 1 113 ? 8.003 -1.137 -12.718 1.00 82.94 113 ILE A CA 1
ATOM 910 C C . ILE A 1 113 ? 8.763 -1.176 -14.051 1.00 82.94 113 ILE A C 1
ATOM 912 O O . ILE A 1 113 ? 8.255 -1.689 -15.044 1.00 82.94 113 ILE A O 1
ATOM 916 N N . GLY A 1 114 ? 9.995 -0.660 -14.077 1.00 80.19 114 GLY A N 1
ATOM 917 C CA . GLY A 1 114 ? 10.811 -0.578 -15.290 1.00 80.19 114 GLY A CA 1
ATOM 918 C C . GLY A 1 114 ? 11.218 -1.936 -15.871 1.00 80.19 114 GLY A C 1
ATOM 919 O O . GLY A 1 114 ? 11.486 -2.020 -17.067 1.00 80.19 114 GLY A O 1
ATOM 920 N N . ASN A 1 115 ? 11.244 -2.990 -15.051 1.00 80.19 115 ASN A N 1
ATOM 921 C CA . ASN A 1 115 ? 11.624 -4.348 -15.452 1.00 80.19 115 ASN A CA 1
ATOM 922 C C . ASN A 1 115 ? 10.433 -5.319 -15.526 1.00 80.19 115 ASN A C 1
ATOM 924 O O . ASN A 1 115 ? 10.647 -6.524 -15.636 1.00 80.19 115 ASN A O 1
ATOM 928 N N . ASN A 1 116 ? 9.190 -4.823 -15.482 1.00 80.75 116 ASN A N 1
ATOM 929 C CA . ASN A 1 116 ? 7.971 -5.645 -15.503 1.00 80.75 116 ASN A CA 1
ATOM 930 C C . ASN A 1 116 ? 7.942 -6.736 -14.414 1.00 80.75 116 ASN A C 1
ATOM 932 O O . ASN A 1 116 ? 7.381 -7.814 -14.612 1.00 80.75 116 ASN A O 1
ATOM 936 N N . VAL A 1 117 ? 8.551 -6.468 -13.257 1.00 81.19 117 VAL A N 1
ATOM 937 C CA . VAL A 1 117 ? 8.434 -7.345 -12.089 1.00 81.19 117 VAL A CA 1
ATOM 938 C C . VAL A 1 117 ? 7.008 -7.203 -11.545 1.00 81.19 117 VAL A C 1
ATOM 940 O O . VAL A 1 117 ? 6.536 -6.072 -11.415 1.00 81.19 117 VAL A O 1
ATOM 943 N N . PRO A 1 118 ? 6.306 -8.298 -11.201 1.00 83.88 118 PRO A N 1
ATOM 944 C CA . PRO A 1 118 ? 4.995 -8.212 -10.567 1.00 83.88 118 PRO A CA 1
ATOM 945 C C . PRO A 1 118 ? 5.041 -7.365 -9.289 1.00 83.88 118 PRO A C 1
ATOM 947 O O . PRO A 1 118 ? 5.946 -7.519 -8.467 1.00 83.88 118 PRO A O 1
ATOM 950 N N . ILE A 1 119 ? 4.061 -6.479 -9.109 1.00 85.56 119 ILE A N 1
ATOM 951 C CA . ILE A 1 119 ? 3.989 -5.564 -7.963 1.00 85.56 119 ILE A CA 1
ATOM 952 C C . ILE A 1 119 ? 2.782 -5.943 -7.114 1.00 85.56 119 ILE A C 1
ATOM 954 O O . ILE A 1 119 ? 1.639 -5.829 -7.555 1.00 85.56 119 ILE A O 1
ATOM 958 N N . ASP A 1 120 ? 3.031 -6.352 -5.874 1.00 89.12 120 ASP A N 1
ATOM 959 C CA . ASP A 1 120 ? 2.000 -6.455 -4.847 1.00 89.12 120 ASP A CA 1
ATOM 960 C C . ASP A 1 120 ? 1.788 -5.064 -4.235 1.00 89.12 120 ASP A C 1
ATOM 962 O O . ASP A 1 120 ? 2.349 -4.704 -3.197 1.00 89.12 120 ASP A O 1
ATOM 966 N N . LEU A 1 121 ? 1.008 -4.239 -4.939 1.00 87.12 121 LEU A N 1
ATOM 967 C CA . LEU A 1 121 ? 0.715 -2.867 -4.527 1.00 87.12 121 LEU A CA 1
ATOM 968 C C . LEU A 1 121 ? 0.065 -2.795 -3.126 1.00 87.12 121 LEU A C 1
ATOM 970 O O . LEU A 1 121 ? 0.486 -1.950 -2.333 1.00 87.12 121 LEU A O 1
ATOM 974 N N . PRO A 1 122 ? -0.887 -3.678 -2.755 1.00 90.88 122 PRO A N 1
ATOM 975 C CA . PRO A 1 122 ? -1.378 -3.767 -1.381 1.00 90.88 122 PRO A CA 1
ATOM 976 C C . PRO A 1 122 ? -0.272 -3.994 -0.340 1.00 90.88 122 PRO A C 1
ATOM 978 O O . PRO A 1 122 ? -0.269 -3.321 0.693 1.00 90.88 122 PRO A O 1
ATOM 981 N N . ALA A 1 123 ? 0.678 -4.899 -0.605 1.00 89.50 123 ALA A N 1
ATOM 982 C CA . ALA A 1 123 ? 1.800 -5.149 0.303 1.00 89.50 123 ALA A CA 1
ATOM 983 C C . ALA A 1 123 ? 2.756 -3.952 0.377 1.00 89.50 123 ALA A C 1
ATOM 985 O O . ALA A 1 123 ? 3.244 -3.611 1.455 1.00 89.50 123 ALA A O 1
ATOM 986 N N . TYR A 1 124 ? 2.986 -3.272 -0.749 1.00 86.75 124 TYR A N 1
ATOM 987 C CA . TYR A 1 124 ? 3.787 -2.052 -0.777 1.00 86.75 124 TYR A CA 1
ATOM 988 C C . TYR A 1 124 ? 3.167 -0.929 0.066 1.00 86.75 124 TYR A C 1
ATOM 990 O O . TYR A 1 124 ? 3.871 -0.342 0.889 1.00 86.75 124 TYR A O 1
ATOM 998 N N . ILE A 1 125 ? 1.860 -0.672 -0.084 1.00 87.31 125 ILE A N 1
ATOM 999 C CA . ILE A 1 125 ? 1.117 0.324 0.710 1.00 87.31 125 ILE A CA 1
ATOM 1000 C C . ILE A 1 125 ? 1.175 -0.030 2.198 1.00 87.31 125 ILE A C 1
ATOM 1002 O O . ILE A 1 125 ? 1.436 0.836 3.032 1.00 87.31 125 ILE A O 1
ATOM 1006 N N . PHE A 1 126 ? 0.972 -1.307 2.539 1.00 89.19 126 PHE A N 1
ATOM 1007 C CA . PHE A 1 126 ? 1.073 -1.776 3.919 1.00 89.19 126 PHE A CA 1
AT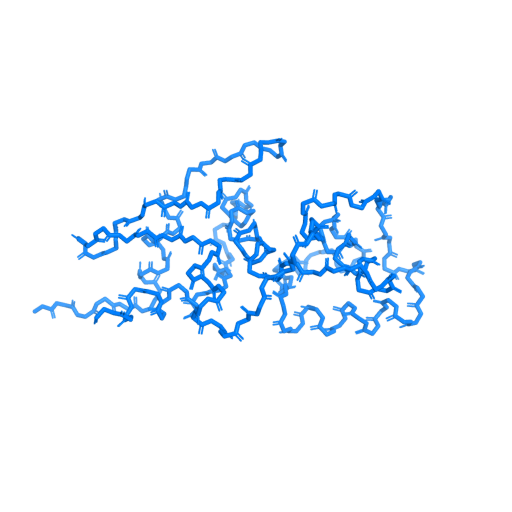OM 1008 C C . PHE A 1 126 ? 2.464 -1.490 4.504 1.00 89.19 126 PHE A C 1
ATOM 1010 O O . PHE A 1 126 ? 2.573 -0.886 5.568 1.00 89.19 126 PHE A O 1
ATOM 1017 N N . GLY A 1 127 ? 3.533 -1.835 3.780 1.00 84.50 127 GLY A N 1
ATOM 1018 C CA . GLY A 1 127 ? 4.902 -1.525 4.195 1.00 84.50 127 GLY A CA 1
ATOM 1019 C C . GLY A 1 127 ? 5.169 -0.019 4.308 1.00 84.50 127 GLY A C 1
ATOM 1020 O O . GLY A 1 127 ? 5.826 0.414 5.249 1.00 84.50 127 GLY A O 1
ATOM 1021 N N . ALA A 1 128 ? 4.628 0.798 3.401 1.00 81.62 128 ALA A N 1
ATOM 1022 C CA . ALA A 1 128 ? 4.777 2.255 3.438 1.00 81.62 128 ALA A CA 1
ATOM 1023 C C . ALA A 1 128 ? 4.158 2.874 4.703 1.00 81.62 128 ALA A C 1
ATOM 1025 O O . ALA A 1 128 ? 4.778 3.722 5.343 1.00 81.62 128 ALA A O 1
ATOM 1026 N N . ILE A 1 129 ? 2.988 2.385 5.124 1.00 85.19 129 ILE A N 1
ATOM 1027 C CA . ILE A 1 129 ? 2.341 2.788 6.381 1.00 85.19 129 ILE A CA 1
ATOM 1028 C C . ILE A 1 129 ? 3.241 2.490 7.591 1.00 85.19 129 ILE A C 1
ATOM 1030 O O . ILE A 1 129 ? 3.405 3.348 8.457 1.00 85.19 129 ILE A O 1
ATOM 1034 N N . PHE A 1 130 ? 3.870 1.313 7.630 1.00 82.69 130 PHE A N 1
ATOM 1035 C CA . PHE A 1 130 ? 4.791 0.927 8.707 1.00 82.69 130 PHE A CA 1
ATOM 1036 C C . PHE A 1 130 ? 6.133 1.671 8.650 1.00 82.69 130 PHE A C 1
ATOM 1038 O O . PHE A 1 130 ? 6.794 1.846 9.669 1.00 82.69 130 PHE A O 1
ATOM 1045 N N . ARG A 1 131 ? 6.577 2.127 7.477 1.00 78.94 131 ARG A N 1
ATOM 1046 C CA . ARG A 1 131 ? 7.776 2.974 7.371 1.00 78.94 131 ARG A CA 1
ATOM 1047 C C . ARG A 1 131 ? 7.528 4.376 7.906 1.00 78.94 131 ARG A C 1
ATOM 1049 O O . ARG A 1 131 ? 8.377 4.903 8.624 1.00 78.94 131 ARG A O 1
ATOM 1056 N N . ALA A 1 132 ? 6.357 4.937 7.622 1.00 77.81 132 ALA A N 1
ATOM 1057 C CA . ALA A 1 132 ? 5.986 6.270 8.081 1.00 77.81 132 ALA A CA 1
ATOM 1058 C C . ALA A 1 132 ? 5.960 6.386 9.618 1.00 77.81 132 ALA A C 1
ATOM 1060 O O . ALA A 1 132 ? 6.219 7.457 10.158 1.00 77.81 132 ALA A O 1
ATOM 1061 N N . THR A 1 133 ? 5.742 5.287 10.351 1.00 75.50 133 THR A N 1
ATOM 1062 C CA . THR A 1 133 ? 5.803 5.287 11.827 1.00 75.50 133 THR A CA 1
ATOM 1063 C C . THR A 1 133 ? 7.220 5.355 12.387 1.00 75.50 133 THR A C 1
ATOM 1065 O O . THR A 1 133 ? 7.377 5.573 13.582 1.00 75.50 133 THR A O 1
ATOM 1068 N N . ASN A 1 134 ? 8.246 5.129 11.565 1.00 67.88 134 ASN A N 1
ATOM 1069 C CA . ASN A 1 134 ? 9.651 5.167 11.975 1.00 67.88 134 ASN A CA 1
ATOM 1070 C C . ASN A 1 134 ? 10.338 6.501 11.632 1.00 67.88 134 ASN A C 1
ATOM 1072 O O . ASN A 1 134 ? 11.479 6.716 12.040 1.00 67.88 134 ASN A O 1
ATOM 1076 N N . GLN A 1 135 ? 9.676 7.385 10.880 1.00 63.34 135 GLN A N 1
ATOM 1077 C CA . GLN A 1 135 ? 10.235 8.645 10.378 1.00 63.34 135 GLN A CA 1
ATOM 1078 C C . GLN A 1 135 ? 9.858 9.863 11.242 1.00 63.34 135 GLN A C 1
ATOM 1080 O O . GLN A 1 135 ? 9.787 10.966 10.725 1.00 63.34 135 GLN A O 1
ATOM 1085 N N . HIS A 1 136 ? 9.636 9.670 12.553 1.00 52.09 136 HIS A N 1
ATOM 1086 C CA . HIS A 1 136 ? 9.284 10.692 13.559 1.00 52.09 136 HIS A CA 1
ATOM 1087 C C . HIS A 1 136 ? 9.844 12.100 13.288 1.00 52.09 136 HIS A C 1
ATOM 1089 O O . HIS A 1 136 ? 10.899 12.474 13.798 1.00 52.09 136 HIS A O 1
ATOM 1095 N N . SER A 1 137 ? 9.065 12.928 12.602 1.00 47.56 137 SER A N 1
ATOM 1096 C CA . SER A 1 137 ? 9.117 14.377 12.750 1.00 47.56 137 SER A CA 1
ATOM 1097 C C . SER A 1 137 ? 7.697 14.907 12.808 1.00 47.56 137 SER A C 1
ATOM 1099 O O . SER A 1 137 ? 6.832 14.549 12.013 1.00 47.56 137 SER A O 1
ATOM 1101 N N . GLU A 1 138 ? 7.469 15.753 13.805 1.00 47.59 138 GLU A N 1
ATOM 1102 C CA . GLU A 1 138 ? 6.186 16.277 14.291 1.00 47.59 138 GLU A CA 1
ATOM 1103 C C . GLU A 1 138 ? 5.418 17.141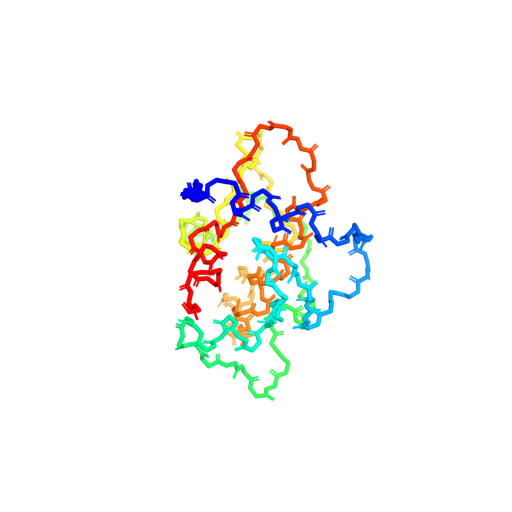 13.265 1.00 47.59 138 GLU A C 1
ATOM 1105 O O . GLU A 1 138 ? 4.468 17.838 13.610 1.00 47.59 138 GLU A O 1
ATOM 1110 N N . THR A 1 139 ? 5.834 17.119 12.000 1.00 46.81 139 THR A N 1
ATOM 1111 C CA . THR A 1 139 ? 5.431 18.048 10.941 1.00 46.81 139 THR A CA 1
ATOM 1112 C C . THR A 1 139 ? 4.811 17.365 9.722 1.00 46.81 139 THR A C 1
ATOM 1114 O O . THR A 1 139 ? 4.294 18.068 8.857 1.00 46.81 139 THR A O 1
ATOM 1117 N N . TYR A 1 140 ? 4.826 16.029 9.640 1.00 54.03 140 TYR A N 1
ATOM 1118 C CA . TYR A 1 140 ? 4.374 15.312 8.444 1.00 54.03 140 TYR A CA 1
ATOM 1119 C C . TYR A 1 140 ? 2.939 14.799 8.526 1.00 54.03 140 TYR A C 1
ATOM 1121 O O . TYR A 1 140 ? 2.430 14.418 9.585 1.00 54.03 140 TYR A O 1
ATOM 1129 N N . SER A 1 141 ? 2.278 14.806 7.368 1.00 66.31 141 SER A N 1
ATOM 1130 C CA . SER A 1 141 ? 0.951 14.230 7.216 1.00 66.31 141 SER A CA 1
ATOM 1131 C C . SER A 1 141 ? 1.097 12.715 7.140 1.00 66.31 141 SER A C 1
ATOM 1133 O O . SER A 1 141 ? 1.867 12.190 6.348 1.00 66.31 141 SER A O 1
ATOM 1135 N N . PHE A 1 142 ? 0.368 11.982 7.971 1.00 75.75 142 PHE A N 1
ATOM 1136 C CA . PHE A 1 142 ? 0.391 10.530 7.885 1.00 75.75 142 PHE A CA 1
ATOM 1137 C C . PHE A 1 142 ? -0.107 10.057 6.504 1.00 75.75 142 PHE A C 1
ATOM 1139 O O . PHE A 1 142 ? -1.224 10.428 6.108 1.00 75.75 142 PHE A O 1
ATOM 1146 N N . PRO A 1 143 ? 0.665 9.228 5.772 1.00 79.12 143 PRO A N 1
ATOM 1147 C CA . PRO A 1 143 ? 0.282 8.827 4.429 1.00 79.12 143 PRO A CA 1
ATOM 1148 C C . PRO A 1 143 ? -0.962 7.935 4.454 1.00 79.12 143 PRO A C 1
ATOM 1150 O O . PRO A 1 143 ? -1.349 7.357 5.468 1.00 79.12 143 PRO A O 1
ATOM 1153 N N . PHE A 1 144 ? -1.638 7.834 3.310 1.00 83.38 144 PHE A N 1
ATOM 1154 C CA . PHE A 1 144 ? -2.829 6.990 3.147 1.00 83.38 144 PHE A CA 1
ATOM 1155 C C . PHE A 1 144 ? -3.981 7.287 4.134 1.00 83.38 144 PHE A C 1
ATOM 1157 O O . PHE A 1 144 ? -4.846 6.435 4.350 1.00 83.38 144 PHE A O 1
ATOM 1164 N N . GLY A 1 145 ? -4.079 8.505 4.684 1.00 83.00 145 GLY A N 1
ATOM 1165 C CA . GLY A 1 145 ? -5.134 8.874 5.641 1.00 83.00 145 GLY A CA 1
ATOM 1166 C C . GLY A 1 145 ? -6.565 8.613 5.140 1.00 83.00 145 GLY A C 1
ATOM 1167 O O . GLY A 1 145 ? -7.430 8.173 5.902 1.00 83.00 145 GLY A O 1
ATOM 1168 N N . SER A 1 146 ? -6.809 8.787 3.835 1.00 83.38 146 SER A N 1
ATOM 1169 C CA . SER A 1 146 ? -8.089 8.438 3.195 1.00 83.38 146 SER A CA 1
ATOM 1170 C C . SER A 1 146 ? -8.372 6.932 3.202 1.00 83.38 146 SER A C 1
ATOM 1172 O O . SER A 1 146 ? -9.509 6.528 3.449 1.00 83.38 146 SER A O 1
ATOM 1174 N N . LEU A 1 147 ? -7.357 6.096 2.955 1.00 86.75 147 LEU A N 1
ATOM 1175 C CA . LEU A 1 147 ? -7.476 4.636 3.015 1.00 86.75 147 LEU A CA 1
ATOM 1176 C C . LEU A 1 147 ? -7.802 4.191 4.443 1.00 86.75 147 LEU A C 1
ATOM 1178 O O . LEU A 1 147 ? -8.752 3.440 4.645 1.00 86.75 147 LEU A O 1
ATOM 1182 N N . ILE A 1 148 ? -7.062 4.708 5.425 1.00 87.56 148 ILE A N 1
ATOM 1183 C CA . ILE A 1 148 ? -7.231 4.391 6.851 1.00 87.56 148 ILE A CA 1
ATOM 1184 C C . ILE A 1 148 ? -8.616 4.811 7.339 1.00 87.56 148 ILE A C 1
ATOM 1186 O O . ILE A 1 148 ? -9.313 4.045 8.001 1.00 87.56 148 ILE A O 1
ATOM 1190 N N . THR A 1 149 ? -9.067 6.000 6.948 1.00 86.25 149 THR A N 1
ATOM 1191 C CA . THR A 1 149 ? -10.397 6.486 7.319 1.00 86.25 149 THR A CA 1
ATOM 1192 C C . THR A 1 149 ? -11.495 5.638 6.687 1.00 86.25 149 THR A C 1
ATOM 1194 O O . THR A 1 149 ? -12.424 5.241 7.384 1.00 86.25 149 THR A O 1
ATOM 1197 N N . ARG A 1 150 ? -11.380 5.269 5.402 1.00 85.50 150 ARG A N 1
ATOM 1198 C CA . ARG A 1 150 ? -12.315 4.314 4.774 1.00 85.50 150 ARG A CA 1
ATOM 1199 C C . ARG A 1 150 ? -12.306 2.963 5.477 1.00 85.50 150 ARG A C 1
ATOM 1201 O O . ARG A 1 150 ? -13.354 2.344 5.602 1.00 85.50 150 ARG A O 1
ATOM 1208 N N . PHE A 1 151 ? -11.153 2.520 5.959 1.00 83.00 151 PHE A N 1
ATOM 1209 C CA . PHE A 1 151 ? -11.029 1.282 6.715 1.00 83.00 151 PHE A CA 1
ATOM 1210 C C . PHE A 1 151 ? -11.772 1.331 8.055 1.00 83.00 151 PHE A C 1
ATOM 1212 O O . PHE A 1 151 ? -12.428 0.364 8.436 1.00 83.00 151 PHE A O 1
ATOM 1219 N N . ALA A 1 152 ? -11.689 2.469 8.747 1.00 82.31 152 ALA A N 1
ATOM 1220 C CA . ALA A 1 152 ? -12.395 2.723 9.998 1.00 82.31 152 ALA A CA 1
ATOM 1221 C C . ALA A 1 152 ? -13.903 2.960 9.796 1.00 82.31 152 ALA A C 1
ATOM 1223 O O . ALA A 1 152 ? -14.699 2.620 10.667 1.00 82.31 152 ALA A O 1
ATOM 1224 N N . MET A 1 153 ? -14.297 3.541 8.657 1.00 78.75 153 MET A N 1
ATOM 1225 C CA . MET A 1 153 ? -15.687 3.880 8.327 1.00 78.75 153 MET A CA 1
ATOM 1226 C C . MET A 1 153 ? -16.441 2.789 7.560 1.00 78.75 153 MET A C 1
ATOM 1228 O O . MET A 1 153 ? -17.663 2.833 7.531 1.00 78.75 153 MET A O 1
ATOM 1232 N N . GLY A 1 154 ? -15.755 1.827 6.935 1.00 64.31 154 GLY A N 1
ATOM 1233 C CA . GLY A 1 154 ? -16.345 0.667 6.249 1.00 64.31 154 GLY A CA 1
ATOM 1234 C C . GLY A 1 154 ? -16.921 -0.385 7.205 1.00 64.31 154 GLY A C 1
ATOM 1235 O O . GLY A 1 154 ? -16.826 -1.582 6.930 1.00 64.31 154 GLY A O 1
ATOM 1236 N N . LEU A 1 155 ? -17.442 0.085 8.338 1.00 47.66 155 LEU A N 1
ATOM 1237 C CA . LEU A 1 155 ? -18.160 -0.629 9.386 1.00 47.66 155 LEU A CA 1
ATOM 1238 C C . LEU A 1 155 ? -19.645 -0.289 9.295 1.00 47.66 155 LEU A C 1
ATOM 1240 O O . LEU A 1 155 ? -19.959 0.922 9.314 1.00 47.66 155 LEU A O 1
#